Protein AF-A0A6M2E8N0-F1 (afdb_monomer_lite)

Radius of gyration: 17.47 Å; chains: 1; bounding box: 46×30×52 Å

Secondary structure (DSSP, 8-state):
---SB-SSB--SS--TT--EEEEETTTTEEEEEEEEEEEEETTEEEEEEE--GGGS--TTT-GGGGGG--S-SSPPPTTEEE-GGGTTT--EEEESGGGTTS-HHHHHHSTT----HHHH--EEEE-TTT-BEEEEE---EEEEE----TTSGGGTT--SEEEE-------

Sequence (171 aa):
MINGTDGGQFAPFLSKDSTLYVFSTDLCRSMYFRYEKETNVHGIRAWRFTIPATLFESADLREENRCFCLTSPVCPKSGITHVSACRKGAPIVLSSPHFYQGDEEFVRAVHGLRPNKEMHETFLDIHPLTGLVMRASKRLQINVDLKRNDRLTLLKNVQRYGVFQSSGLKK

InterPro domains:
  IPR002159 CD36 family [PF01130] (1-160)
  IPR002159 CD36 family [PR01609] (75-99)
  IPR002159 CD36 family [PR01609] (122-143)
  IPR002159 CD36 family [PTHR11923] (1-160)

pLDDT: mean 90.64, std 11.53, range [36.66, 98.56]

Organism: NCBI:txid48802

Foldseek 3Di:
DADADCQQFHAFQDDQQDWHWHQDPVQNGIFTWHWDAWDDDPNAIWTKTFGDQLRFAWCVVPVVCVVQQPPDPHTDHGFKGAPCVVVVNFQKIKGFALSASTDVCSNVLDPPRDHDCVQGTWMFTARRRGRGGRATFDGMWIKGQQDQDPVDPVRPPDDRIGTDGDPGDHD

Structure (mmCIF, N/CA/C/O backbone):
data_AF-A0A6M2E8N0-F1
#
_entry.id   AF-A0A6M2E8N0-F1
#
loop_
_atom_site.group_PDB
_atom_site.id
_atom_site.type_symbol
_atom_site.label_atom_id
_atom_site.label_alt_id
_atom_site.label_comp_id
_atom_site.label_asym_id
_atom_site.label_entity_id
_atom_site.label_seq_id
_atom_site.pdbx_PDB_ins_code
_atom_site.Cartn_x
_atom_site.Cartn_y
_atom_site.Cartn_z
_atom_site.occupancy
_atom_site.B_iso_or_equiv
_atom_site.auth_seq_id
_atom_site.auth_comp_id
_atom_site.auth_asym_id
_atom_site.auth_atom_id
_atom_site.pdbx_PDB_model_num
ATOM 1 N N . MET A 1 1 ? 12.991 -0.903 8.928 1.00 90.25 1 MET A N 1
ATOM 2 C CA . MET A 1 1 ? 12.458 -1.310 10.248 1.00 90.25 1 MET A CA 1
ATOM 3 C C . MET A 1 1 ? 11.304 -2.287 10.054 1.00 90.25 1 MET A C 1
ATOM 5 O O . MET A 1 1 ? 10.565 -2.145 9.078 1.00 90.25 1 MET A O 1
ATOM 9 N N . ILE A 1 2 ? 11.178 -3.271 10.946 1.00 96.31 2 ILE A N 1
ATOM 10 C CA . ILE A 1 2 ? 10.061 -4.226 10.995 1.00 96.31 2 ILE A CA 1
ATOM 11 C C . ILE A 1 2 ? 9.115 -3.739 12.095 1.00 96.31 2 ILE A C 1
ATOM 13 O O . ILE A 1 2 ? 9.484 -3.769 13.263 1.00 96.31 2 ILE A O 1
ATOM 17 N N . ASN A 1 3 ? 7.936 -3.251 11.712 1.00 97.38 3 ASN A N 1
ATOM 18 C CA . ASN A 1 3 ? 6.976 -2.625 12.615 1.00 97.38 3 ASN A CA 1
ATOM 19 C C . ASN A 1 3 ? 5.640 -3.369 12.556 1.00 97.38 3 ASN A C 1
ATOM 21 O O . ASN A 1 3 ? 5.178 -3.730 11.472 1.00 97.38 3 ASN A O 1
ATOM 25 N N . GLY A 1 4 ? 4.982 -3.483 13.710 1.00 96.94 4 GLY A N 1
ATOM 26 C CA . GLY A 1 4 ? 3.623 -4.008 13.811 1.00 96.94 4 GLY A CA 1
ATOM 27 C C . GLY A 1 4 ? 3.545 -5.530 13.865 1.00 96.94 4 GLY A C 1
ATOM 28 O O . GLY A 1 4 ? 4.430 -6.176 14.422 1.00 96.94 4 GLY A O 1
ATOM 29 N N . THR A 1 5 ? 2.457 -6.084 13.330 1.00 96.81 5 THR A N 1
ATOM 30 C CA . THR A 1 5 ? 2.145 -7.523 13.390 1.00 96.81 5 THR A CA 1
ATOM 31 C C . THR A 1 5 ? 2.252 -8.179 12.009 1.00 96.81 5 THR A C 1
ATOM 33 O O . THR A 1 5 ? 2.683 -7.558 11.034 1.00 96.81 5 THR A O 1
ATOM 36 N N . ASP A 1 6 ? 1.861 -9.446 11.905 1.00 95.50 6 ASP A N 1
ATOM 37 C CA . ASP A 1 6 ? 1.713 -10.165 10.635 1.00 95.50 6 ASP A CA 1
ATOM 38 C C . ASP A 1 6 ? 0.396 -9.838 9.898 1.00 95.50 6 ASP A C 1
ATOM 40 O O . ASP A 1 6 ? 0.174 -10.300 8.777 1.00 95.50 6 ASP A O 1
ATOM 44 N N . GLY A 1 7 ? -0.470 -9.017 10.507 1.00 94.94 7 GLY A N 1
ATOM 45 C CA . GLY A 1 7 ? -1.774 -8.634 9.976 1.00 94.94 7 GLY A CA 1
ATOM 46 C C . GLY A 1 7 ? -2.912 -9.612 10.281 1.00 94.94 7 GLY A C 1
ATOM 47 O O . GLY A 1 7 ? -4.013 -9.382 9.789 1.00 94.94 7 GLY A O 1
ATOM 48 N N . GLY A 1 8 ? -2.689 -10.671 11.070 1.00 94.31 8 GLY A N 1
ATOM 49 C CA . GLY A 1 8 ? -3.754 -11.575 11.530 1.00 94.31 8 GLY A CA 1
ATOM 50 C C . GLY A 1 8 ? -4.508 -11.054 12.759 1.00 94.31 8 GLY A C 1
ATOM 51 O O . GLY A 1 8 ? -5.711 -11.274 12.906 1.00 94.31 8 GLY A O 1
ATOM 52 N N . GLN A 1 9 ? -3.813 -10.317 13.625 1.00 96.12 9 GLN A N 1
ATOM 53 C CA . GLN A 1 9 ? -4.367 -9.693 14.825 1.00 96.12 9 GLN A CA 1
ATOM 54 C C . GLN A 1 9 ? -3.603 -8.405 15.159 1.00 96.12 9 GLN A C 1
ATOM 56 O O . GLN A 1 9 ? -2.433 -8.243 14.802 1.00 96.12 9 GLN A O 1
ATOM 61 N N . PHE A 1 10 ? -4.272 -7.490 15.859 1.00 98.00 10 PHE A N 1
ATOM 62 C CA . PHE A 1 10 ? -3.714 -6.253 16.401 1.00 98.00 10 PHE A CA 1
ATOM 63 C C . PHE A 1 10 ? -3.985 -6.148 17.904 1.00 98.00 10 PHE A C 1
ATOM 65 O O . PHE A 1 10 ? -4.726 -6.949 18.475 1.00 98.00 10 PHE A O 1
ATOM 72 N N . ALA A 1 11 ? -3.382 -5.149 18.551 1.00 97.12 11 ALA A N 1
ATOM 73 C CA . ALA A 1 11 ? -3.658 -4.858 19.952 1.00 97.12 11 ALA A CA 1
ATOM 74 C C . ALA A 1 11 ? -5.163 -4.574 20.176 1.00 97.12 11 ALA A C 1
ATOM 76 O O . ALA A 1 11 ? -5.813 -3.998 19.296 1.00 97.12 11 ALA A O 1
ATOM 77 N N . PRO A 1 12 ? -5.724 -4.972 21.331 1.00 97.06 12 PRO A N 1
ATOM 78 C CA . PRO A 1 12 ? -7.109 -4.673 21.681 1.00 97.06 12 PRO A CA 1
ATOM 79 C C . PRO A 1 12 ? -7.320 -3.169 21.917 1.00 97.06 12 PRO A C 1
ATOM 81 O O . PRO A 1 12 ? -6.363 -2.404 22.034 1.00 97.06 12 PRO A O 1
ATOM 84 N N . PHE A 1 13 ? -8.586 -2.761 22.037 1.00 97.06 13 PHE A N 1
ATOM 85 C CA . PHE A 1 13 ? -8.999 -1.377 22.321 1.00 97.06 13 PHE A CA 1
ATOM 86 C C . PHE A 1 13 ? -8.505 -0.354 21.282 1.00 97.06 13 PHE A C 1
ATOM 88 O O . PHE A 1 13 ? -7.935 0.685 21.617 1.00 97.06 13 PHE A O 1
ATOM 95 N N . LEU A 1 14 ? -8.733 -0.646 20.001 1.00 96.88 14 LEU A N 1
ATOM 96 C CA . LEU A 1 14 ? -8.350 0.238 18.902 1.00 96.88 14 LEU A CA 1
ATOM 97 C C . LEU A 1 14 ? -9.091 1.582 18.953 1.00 96.88 14 LEU A C 1
ATOM 99 O O . LEU A 1 14 ? -10.267 1.655 19.312 1.00 96.88 14 LEU A O 1
ATOM 103 N N . SER A 1 15 ? -8.410 2.633 18.490 1.00 97.12 15 SER A N 1
ATOM 104 C CA . SER A 1 15 ? -8.990 3.948 18.200 1.00 97.12 15 SER A CA 1
ATOM 105 C C . SER A 1 15 ? -9.090 4.168 16.686 1.00 97.12 15 SER A C 1
ATOM 107 O O . SER A 1 15 ? -8.364 3.553 15.903 1.00 97.12 15 SER A O 1
ATOM 109 N N . LYS A 1 16 ? -9.977 5.069 16.250 1.00 97.12 16 LYS A N 1
ATOM 110 C CA . LYS A 1 16 ? -10.068 5.478 14.837 1.00 97.12 16 LYS A CA 1
ATOM 111 C C . LYS A 1 16 ? -8.810 6.223 14.369 1.00 97.12 16 LYS A C 1
ATOM 113 O O . LYS A 1 16 ? -8.480 6.163 13.191 1.00 97.12 16 LYS A O 1
ATOM 118 N N . ASP A 1 17 ? -8.063 6.831 15.288 1.00 97.19 17 ASP A N 1
ATOM 119 C CA . ASP A 1 17 ? -6.791 7.504 14.986 1.00 97.19 17 ASP A CA 1
ATOM 120 C C . ASP A 1 17 ? -5.594 6.537 14.934 1.00 97.19 17 ASP A C 1
ATOM 122 O O . ASP A 1 17 ? -4.478 6.920 14.562 1.00 97.19 17 ASP A O 1
ATOM 126 N N . SER A 1 18 ? -5.802 5.265 15.297 1.00 94.44 18 SER A N 1
ATOM 127 C CA . SER A 1 18 ? -4.743 4.259 15.325 1.00 94.44 18 SER A CA 1
ATOM 128 C C . SER A 1 18 ? -4.142 4.037 13.934 1.00 94.44 18 SER A C 1
ATOM 130 O O . SER A 1 18 ? -4.839 3.836 12.939 1.00 94.44 18 SER A O 1
ATOM 132 N N . THR A 1 19 ? -2.809 4.020 13.877 1.00 97.50 19 THR A N 1
ATOM 133 C CA . THR A 1 19 ? -2.055 3.560 12.704 1.00 97.50 19 THR A CA 1
ATOM 134 C C . THR A 1 19 ? -1.685 2.107 12.914 1.00 97.50 19 THR A C 1
ATOM 136 O O . THR A 1 19 ? -0.942 1.792 13.843 1.00 97.50 19 THR A O 1
ATOM 139 N N . LEU A 1 20 ? -2.191 1.221 12.063 1.00 98.12 20 LEU A N 1
ATOM 140 C CA . LEU A 1 20 ? -1.951 -0.210 12.208 1.00 98.12 20 LEU A CA 1
ATOM 141 C C . LEU A 1 20 ? -0.813 -0.632 11.293 1.00 98.12 20 LEU A C 1
ATOM 143 O O . LEU A 1 20 ? -0.953 -0.584 10.074 1.00 98.12 20 LEU A O 1
ATOM 147 N N . TYR A 1 21 ? 0.311 -1.032 11.877 1.00 98.31 21 TYR A N 1
ATOM 148 C CA . TYR A 1 21 ? 1.463 -1.507 11.121 1.00 98.31 21 TYR A CA 1
ATOM 149 C C . TYR 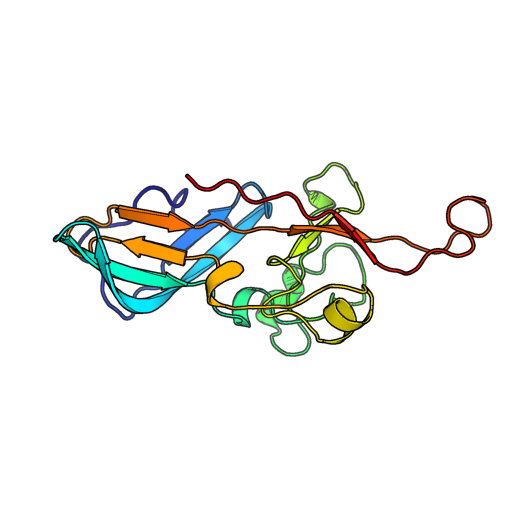A 1 21 ? 1.378 -3.015 10.879 1.00 98.31 21 TYR A C 1
ATOM 151 O O . TYR A 1 21 ? 1.030 -3.777 11.781 1.00 98.31 21 TYR A O 1
ATOM 159 N N . VAL A 1 22 ? 1.731 -3.432 9.667 1.00 97.94 22 VAL A N 1
ATOM 160 C CA . VAL A 1 22 ? 1.874 -4.837 9.275 1.00 97.94 22 VAL A CA 1
ATOM 161 C C . VAL A 1 22 ? 3.205 -5.003 8.563 1.00 97.94 22 VAL A C 1
ATOM 163 O O . VAL A 1 22 ? 3.523 -4.231 7.657 1.00 97.94 22 VAL A O 1
ATOM 166 N N . PHE A 1 23 ? 3.977 -6.024 8.915 1.00 97.62 23 PHE A N 1
ATOM 167 C CA . PHE A 1 23 ? 5.134 -6.406 8.119 1.00 97.62 23 PHE A CA 1
ATOM 168 C C . PHE A 1 23 ? 4.709 -7.358 6.999 1.00 97.62 23 PHE A C 1
ATOM 170 O O . PHE A 1 23 ? 4.331 -8.502 7.240 1.00 97.62 23 PHE A O 1
ATOM 177 N N . SER A 1 24 ? 4.778 -6.892 5.750 1.00 95.50 24 SER A N 1
ATOM 178 C CA . SER A 1 24 ? 4.473 -7.730 4.592 1.00 95.50 24 SER A CA 1
ATOM 179 C C . SER A 1 24 ? 5.743 -8.408 4.098 1.00 95.50 24 SER A C 1
ATOM 181 O O . SER A 1 24 ? 6.615 -7.763 3.513 1.00 95.50 24 SER A O 1
ATOM 183 N N . THR A 1 25 ? 5.822 -9.725 4.273 1.00 93.81 25 THR A N 1
ATOM 184 C CA . THR A 1 25 ? 6.901 -10.556 3.716 1.00 93.81 25 THR A CA 1
ATOM 185 C C . THR A 1 25 ? 6.923 -10.533 2.188 1.00 93.81 25 THR A C 1
ATOM 187 O O . THR A 1 25 ? 7.981 -10.705 1.591 1.00 93.81 25 THR A O 1
ATOM 190 N N . ASP A 1 26 ? 5.785 -10.258 1.540 1.00 92.12 26 ASP A N 1
ATOM 191 C CA . ASP A 1 26 ? 5.717 -10.158 0.081 1.00 92.12 26 ASP A CA 1
ATOM 192 C C . ASP A 1 26 ? 6.386 -8.893 -0.452 1.00 92.12 26 ASP A C 1
ATOM 194 O O . ASP A 1 26 ? 7.100 -8.963 -1.455 1.00 92.12 26 ASP A O 1
ATOM 198 N N . LEU A 1 27 ? 6.158 -7.765 0.236 1.00 92.75 27 LEU A N 1
ATOM 199 C CA . LEU A 1 27 ? 6.716 -6.445 -0.083 1.00 92.75 27 LEU A CA 1
ATOM 200 C C . LEU A 1 27 ? 8.083 -6.210 0.575 1.00 92.75 27 LEU A C 1
ATOM 202 O O . LEU A 1 27 ? 8.746 -5.224 0.267 1.00 92.75 27 LEU A O 1
ATOM 206 N N . CYS A 1 28 ? 8.487 -7.084 1.501 1.00 93.25 28 CYS A N 1
ATOM 207 C CA . CYS A 1 28 ? 9.734 -6.999 2.260 1.00 93.25 28 CYS A CA 1
ATOM 208 C C . CYS A 1 28 ? 9.890 -5.681 3.033 1.00 93.25 28 CYS A C 1
ATOM 210 O O . CYS A 1 28 ? 11.000 -5.199 3.259 1.00 93.25 28 CYS A O 1
ATOM 212 N N . ARG A 1 29 ? 8.762 -5.089 3.440 1.00 94.56 29 ARG A N 1
ATOM 213 C CA . ARG A 1 29 ? 8.711 -3.850 4.216 1.00 94.56 29 ARG A CA 1
ATOM 214 C C . ARG A 1 29 ? 7.485 -3.807 5.111 1.00 94.56 29 ARG A C 1
ATOM 216 O O . ARG A 1 29 ? 6.465 -4.448 4.851 1.00 94.56 29 ARG A O 1
ATOM 223 N N . SER A 1 30 ? 7.591 -2.975 6.136 1.00 96.38 30 SER A N 1
ATOM 224 C CA . SER A 1 30 ? 6.448 -2.580 6.946 1.00 96.38 30 SER A CA 1
ATOM 225 C C . SER A 1 30 ? 5.539 -1.654 6.140 1.00 96.38 30 SER A C 1
ATOM 227 O O . SER A 1 30 ? 6.000 -0.714 5.483 1.00 96.38 30 SER A O 1
ATOM 229 N N . MET A 1 31 ? 4.248 -1.942 6.193 1.00 96.06 31 MET A N 1
ATOM 230 C CA . MET A 1 31 ? 3.154 -1.141 5.662 1.00 96.06 31 MET A CA 1
ATOM 231 C C . MET A 1 31 ? 2.282 -0.658 6.817 1.00 96.06 31 MET A C 1
ATOM 233 O O . MET A 1 31 ? 2.345 -1.212 7.915 1.00 96.06 31 MET A O 1
ATOM 237 N N . TYR A 1 32 ? 1.472 0.367 6.576 1.00 97.38 32 TYR A N 1
ATOM 238 C CA . TYR A 1 32 ? 0.512 0.841 7.561 1.00 97.38 32 TYR A CA 1
ATOM 239 C C . TYR A 1 32 ? -0.875 0.996 6.956 1.00 97.38 32 TYR A C 1
ATOM 241 O O . TYR A 1 32 ? -1.024 1.316 5.777 1.00 97.38 32 TYR A O 1
ATOM 249 N N . PHE A 1 33 ? -1.879 0.781 7.796 1.00 98.12 33 PHE A N 1
ATOM 250 C CA . PHE A 1 33 ? -3.277 0.990 7.478 1.00 98.12 33 PHE A CA 1
ATOM 251 C C . PHE A 1 33 ? -3.862 2.113 8.332 1.00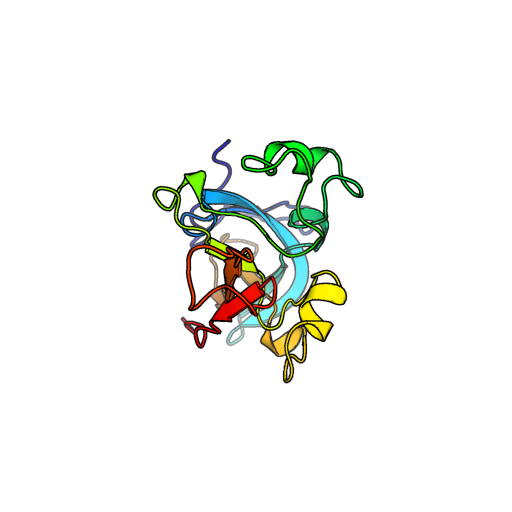 98.12 33 PHE A C 1
ATOM 253 O O . PHE A 1 33 ? -3.445 2.335 9.475 1.00 98.12 33 PHE A O 1
ATOM 260 N N . ARG A 1 34 ? -4.848 2.809 7.768 1.00 98.31 34 ARG A N 1
ATOM 261 C CA . ARG A 1 34 ? -5.600 3.888 8.415 1.00 98.31 34 ARG A CA 1
ATOM 262 C C . ARG A 1 34 ? -7.085 3.573 8.396 1.00 98.31 34 ARG A C 1
ATOM 264 O O . ARG A 1 34 ? -7.562 2.930 7.463 1.00 98.31 34 ARG A O 1
ATOM 271 N N . TYR A 1 35 ? -7.787 4.011 9.436 1.00 98.44 35 TYR A N 1
ATOM 272 C CA . TYR A 1 35 ? -9.234 3.880 9.516 1.00 98.44 35 TYR A CA 1
ATOM 273 C C . TYR A 1 35 ? -9.895 4.578 8.322 1.00 98.44 35 TYR A C 1
ATOM 275 O O . TYR A 1 35 ? -9.538 5.700 7.970 1.00 98.44 35 TYR A O 1
ATOM 283 N N . GLU A 1 36 ? -10.874 3.912 7.723 1.00 98.06 36 GLU A N 1
ATOM 284 C CA . GLU A 1 36 ? -11.707 4.463 6.659 1.00 98.06 36 GLU A CA 1
ATOM 285 C C . GLU A 1 36 ? -13.148 4.644 7.138 1.00 98.06 36 GLU A C 1
ATOM 287 O O . GLU A 1 36 ? -13.709 5.735 7.044 1.00 98.06 36 GLU A O 1
ATOM 292 N N . LYS A 1 37 ? -13.774 3.569 7.628 1.00 98.12 37 LYS A N 1
ATOM 293 C CA . LYS A 1 37 ? -15.202 3.563 7.965 1.00 98.12 37 LYS A CA 1
ATOM 294 C C . LYS A 1 37 ? -15.579 2.437 8.915 1.00 98.12 37 LYS A C 1
ATOM 296 O O . LYS A 1 37 ? -14.844 1.469 9.087 1.00 98.12 37 LYS A O 1
ATOM 301 N N . GLU A 1 38 ? -16.774 2.530 9.482 1.00 98.25 38 GLU A N 1
ATOM 302 C CA . GLU A 1 38 ? -17.396 1.407 10.178 1.00 98.25 38 GLU A CA 1
ATOM 303 C C . GLU A 1 38 ? -18.032 0.438 9.177 1.00 98.25 38 GLU A C 1
ATOM 305 O O . GLU A 1 38 ? -18.496 0.828 8.105 1.00 98.25 38 GLU A O 1
ATOM 310 N N . THR A 1 39 ? -18.048 -0.842 9.528 1.00 97.75 39 THR A N 1
ATOM 311 C CA . THR A 1 39 ? -18.658 -1.912 8.742 1.00 97.75 39 THR A CA 1
ATOM 312 C C . THR A 1 39 ? -19.293 -2.945 9.670 1.00 97.75 39 THR A C 1
ATOM 314 O O . THR A 1 39 ? -19.078 -2.959 10.883 1.00 97.75 39 THR A O 1
ATOM 317 N N . ASN A 1 40 ? -20.079 -3.839 9.085 1.00 97.81 40 ASN A N 1
ATOM 318 C CA . ASN A 1 40 ? -20.621 -5.006 9.756 1.00 97.81 40 ASN A CA 1
ATOM 319 C C . ASN A 1 40 ? -20.115 -6.275 9.051 1.00 97.81 40 ASN A C 1
ATOM 321 O O . ASN A 1 40 ? -20.101 -6.341 7.819 1.00 97.81 40 ASN A O 1
ATOM 325 N N . VAL A 1 41 ? -19.657 -7.254 9.829 1.00 97.38 41 VAL A N 1
ATOM 326 C CA . VAL A 1 41 ? -19.229 -8.573 9.354 1.00 97.38 41 VAL A CA 1
ATOM 327 C C . VAL A 1 41 ? -20.056 -9.612 10.105 1.00 97.38 41 VAL A C 1
ATOM 329 O O . VAL A 1 41 ? -19.833 -9.839 11.288 1.00 97.38 41 VAL A O 1
ATOM 332 N N . HIS A 1 42 ? -21.042 -10.212 9.433 1.00 95.69 42 HIS A N 1
ATOM 333 C CA . HIS A 1 42 ? -21.924 -11.242 10.008 1.00 95.69 42 HIS A CA 1
ATOM 334 C C . HIS A 1 42 ? -22.603 -10.837 11.333 1.00 95.69 42 HIS A C 1
ATOM 336 O O . HIS A 1 42 ? -22.648 -11.609 12.284 1.00 95.69 42 HIS A O 1
ATOM 342 N N . GLY A 1 43 ? -23.117 -9.609 11.416 1.00 96.88 43 GLY A N 1
ATOM 343 C CA . GLY A 1 43 ? -23.757 -9.066 12.619 1.00 96.88 43 GLY A CA 1
ATOM 344 C C . GLY A 1 43 ? -22.784 -8.397 13.593 1.00 96.88 43 GLY A C 1
ATOM 345 O O . GLY A 1 43 ? -23.222 -7.643 14.458 1.00 96.88 43 GLY A O 1
ATOM 346 N N . ILE A 1 44 ? -21.473 -8.580 13.421 1.00 97.50 44 ILE A N 1
ATOM 347 C CA . ILE A 1 44 ? -20.442 -8.048 14.315 1.00 97.50 44 ILE A CA 1
ATOM 348 C C . ILE A 1 44 ? -19.946 -6.695 13.792 1.00 97.50 44 ILE A C 1
ATOM 350 O O . ILE A 1 44 ? -19.570 -6.560 12.623 1.00 97.50 44 ILE A O 1
ATOM 354 N N . ARG A 1 45 ? -19.921 -5.677 14.662 1.00 97.56 45 ARG A N 1
ATOM 355 C CA . ARG A 1 45 ? -19.357 -4.358 14.338 1.00 97.56 45 ARG A CA 1
ATOM 356 C C . ARG A 1 45 ? -17.850 -4.479 14.129 1.00 97.56 45 ARG A C 1
ATOM 358 O O . ARG A 1 45 ? -17.133 -4.951 15.005 1.00 97.56 45 ARG A O 1
ATOM 365 N N . ALA A 1 46 ? -17.366 -3.991 12.998 1.00 98.19 46 ALA A N 1
ATOM 366 C CA . ALA A 1 46 ? -15.947 -3.924 12.689 1.00 98.19 46 ALA A CA 1
ATOM 367 C C . ALA A 1 46 ? -15.602 -2.556 12.094 1.00 98.19 46 ALA A C 1
ATOM 369 O O . ALA A 1 46 ? -16.471 -1.810 11.642 1.00 98.19 46 ALA A O 1
ATOM 370 N N . TRP A 1 47 ? -14.323 -2.213 12.095 1.00 98.50 47 TRP A N 1
ATOM 371 C CA . TRP A 1 47 ? -13.803 -1.011 11.458 1.00 98.50 47 TRP A CA 1
ATOM 372 C C . TRP A 1 47 ? -12.934 -1.398 10.275 1.00 98.50 47 TRP A C 1
ATOM 374 O O . TRP A 1 47 ? -12.067 -2.261 10.401 1.00 98.50 47 TRP A O 1
ATOM 384 N N . ARG A 1 48 ? -13.171 -0.753 9.135 1.00 98.50 48 ARG A N 1
ATOM 385 C CA . ARG A 1 48 ? -12.367 -0.915 7.933 1.00 98.50 48 ARG A CA 1
ATOM 386 C C . ARG A 1 48 ? -11.126 -0.048 8.025 1.00 98.50 48 ARG A C 1
ATOM 388 O O . ARG A 1 48 ? -11.226 1.169 8.169 1.00 98.50 48 ARG A O 1
ATOM 395 N N . PHE A 1 49 ? -9.981 -0.685 7.858 1.00 98.56 49 PHE A N 1
ATOM 396 C CA . PHE A 1 49 ? -8.679 -0.071 7.708 1.00 98.56 49 PHE A CA 1
ATOM 397 C C . PHE A 1 49 ? -8.149 -0.353 6.299 1.00 98.56 49 PHE A C 1
ATOM 399 O O . PHE A 1 49 ? -8.174 -1.496 5.839 1.00 98.56 49 PHE A O 1
ATOM 406 N N . THR A 1 50 ? -7.669 0.675 5.603 1.00 97.94 50 THR A N 1
ATOM 407 C CA . THR A 1 50 ? -7.140 0.573 4.232 1.00 97.94 50 THR A CA 1
ATOM 408 C C . THR A 1 50 ? -5.722 1.118 4.149 1.00 97.94 50 THR A C 1
ATOM 410 O O . THR A 1 50 ? -5.244 1.813 5.050 1.00 97.94 50 THR A O 1
ATOM 413 N N . ILE A 1 51 ? -5.023 0.764 3.072 1.00 96.75 51 ILE A N 1
ATOM 414 C CA . ILE A 1 51 ? -3.709 1.327 2.773 1.00 96.75 51 ILE A CA 1
ATOM 415 C C . ILE A 1 51 ? -3.907 2.732 2.182 1.00 96.75 51 ILE A C 1
ATOM 417 O O . ILE A 1 51 ? -4.550 2.863 1.133 1.00 96.75 51 ILE A O 1
ATOM 421 N N . PRO A 1 52 ? -3.354 3.786 2.799 1.00 95.88 52 PRO A N 1
ATOM 422 C CA . PRO A 1 52 ? -3.389 5.111 2.201 1.00 95.88 52 PRO A CA 1
ATOM 423 C C . PRO A 1 52 ? -2.415 5.189 1.019 1.00 95.88 52 PRO A C 1
ATOM 425 O O . PRO A 1 52 ? -1.332 4.600 1.055 1.00 95.88 52 PRO A O 1
ATOM 428 N N . ALA A 1 53 ? -2.774 5.964 -0.009 1.00 94.12 53 ALA A N 1
ATOM 429 C CA . ALA A 1 53 ? -1.943 6.148 -1.205 1.00 94.12 53 ALA A CA 1
ATOM 430 C C . ALA A 1 53 ? -0.524 6.645 -0.863 1.00 94.12 53 ALA A C 1
ATOM 432 O O . ALA A 1 53 ? 0.449 6.231 -1.491 1.00 94.12 53 ALA A O 1
ATOM 433 N N . THR A 1 54 ? -0.402 7.424 0.217 1.00 95.12 54 THR A N 1
ATOM 434 C CA . THR A 1 54 ? 0.855 7.945 0.769 1.00 95.12 54 THR A CA 1
ATOM 435 C C . THR A 1 54 ? 1.917 6.879 1.035 1.00 95.12 54 THR A C 1
ATOM 437 O O . THR A 1 54 ? 3.109 7.170 0.965 1.00 95.12 54 THR A O 1
ATOM 440 N N . LEU A 1 55 ? 1.530 5.626 1.304 1.00 94.69 55 LEU A N 1
ATOM 441 C CA . LEU A 1 55 ? 2.484 4.534 1.518 1.00 94.69 55 LEU A CA 1
ATOM 442 C C . LEU A 1 55 ? 3.324 4.224 0.263 1.00 94.69 55 LEU A C 1
ATOM 444 O O . LEU A 1 55 ? 4.487 3.830 0.388 1.00 94.69 55 LEU A O 1
ATOM 448 N N . PHE A 1 56 ? 2.730 4.380 -0.923 1.00 94.00 56 PHE A N 1
ATOM 449 C CA . PHE A 1 56 ? 3.339 4.058 -2.216 1.00 94.00 56 PHE A CA 1
ATOM 450 C C . PHE A 1 56 ? 3.523 5.289 -3.112 1.00 94.00 56 PHE A C 1
ATOM 452 O O . PHE A 1 56 ? 3.821 5.134 -4.293 1.00 94.00 56 PHE A O 1
ATOM 459 N N . GLU A 1 57 ? 3.348 6.502 -2.584 1.00 94.88 57 GLU A N 1
ATOM 460 C CA . GLU A 1 57 ? 3.678 7.741 -3.296 1.00 94.88 57 GLU A CA 1
ATOM 461 C C . GLU A 1 57 ? 5.156 7.770 -3.692 1.00 94.88 57 GLU A C 1
ATOM 463 O O . GLU A 1 57 ? 6.019 7.293 -2.944 1.00 94.88 57 GLU A O 1
ATOM 468 N N . SER A 1 58 ? 5.447 8.357 -4.857 1.00 93.75 58 SER A N 1
ATOM 469 C CA . SER A 1 58 ? 6.824 8.601 -5.269 1.00 93.75 58 SER A CA 1
ATOM 470 C C . SER A 1 58 ? 7.537 9.441 -4.217 1.00 93.75 58 SER A C 1
ATOM 472 O O . SER A 1 58 ? 6.939 10.267 -3.520 1.00 93.75 58 SER A O 1
ATOM 474 N N . ALA A 1 59 ? 8.846 9.252 -4.122 1.00 93.31 59 ALA A N 1
ATOM 475 C CA . ALA A 1 59 ? 9.618 9.998 -3.151 1.00 93.31 59 ALA A CA 1
ATOM 476 C C . ALA A 1 59 ? 9.638 11.510 -3.457 1.00 93.31 59 ALA A C 1
ATOM 478 O O . ALA A 1 59 ? 9.800 12.312 -2.545 1.00 93.31 59 ALA A O 1
ATOM 479 N N . ASP A 1 60 ? 9.397 11.910 -4.711 1.00 91.50 60 ASP A N 1
ATOM 480 C CA . ASP A 1 60 ? 9.316 13.321 -5.119 1.00 91.50 60 ASP A CA 1
ATOM 481 C C . ASP A 1 60 ? 8.082 14.025 -4.537 1.00 91.50 60 ASP A C 1
ATOM 483 O O . ASP A 1 60 ? 8.108 15.232 -4.318 1.00 91.50 60 ASP A O 1
ATOM 487 N N . LEU A 1 61 ? 7.018 13.268 -4.249 1.00 93.88 61 LEU A N 1
ATOM 488 C CA . LEU A 1 61 ? 5.844 13.756 -3.521 1.00 93.88 61 LEU A CA 1
ATOM 489 C C . LEU A 1 61 ? 5.982 13.551 -2.007 1.00 93.88 61 LEU A C 1
ATOM 491 O O . LEU A 1 61 ? 5.396 14.299 -1.224 1.00 93.88 61 LEU A O 1
ATOM 495 N N . ARG A 1 62 ? 6.743 12.533 -1.584 1.00 94.31 62 ARG A N 1
ATOM 496 C CA . ARG A 1 62 ? 6.912 12.157 -0.179 1.00 94.31 62 ARG A CA 1
ATOM 497 C C . ARG A 1 62 ? 8.323 11.673 0.124 1.00 94.31 62 ARG A C 1
ATOM 499 O O . ARG A 1 62 ? 8.631 10.491 -0.017 1.00 94.31 62 ARG A O 1
ATOM 506 N N . GLU A 1 63 ? 9.147 12.567 0.657 1.00 94.38 63 GLU A N 1
ATOM 507 C CA . GLU A 1 63 ? 10.568 12.293 0.901 1.00 94.38 63 GLU A CA 1
ATOM 508 C C . GLU A 1 63 ? 10.818 11.108 1.852 1.00 94.38 63 GLU A C 1
ATOM 510 O O . GLU A 1 63 ? 11.788 10.372 1.694 1.00 94.38 63 GLU A O 1
ATOM 515 N N . GLU A 1 64 ? 9.896 10.819 2.776 1.00 93.19 64 GLU A N 1
ATOM 516 C CA . GLU A 1 64 ? 9.958 9.635 3.651 1.00 93.19 64 GLU A CA 1
ATOM 517 C C . GLU A 1 64 ? 10.072 8.311 2.865 1.00 93.19 64 GLU A C 1
ATOM 519 O O . GLU A 1 64 ? 10.671 7.343 3.344 1.00 93.19 64 GLU A O 1
ATOM 524 N N . ASN A 1 65 ? 9.541 8.262 1.636 1.00 93.94 65 ASN A N 1
ATOM 525 C CA . ASN A 1 65 ? 9.593 7.078 0.781 1.00 93.94 65 ASN A CA 1
ATOM 526 C C . ASN A 1 65 ? 10.919 6.930 0.011 1.00 93.94 65 ASN A C 1
ATOM 528 O O . ASN A 1 65 ? 11.142 5.878 -0.594 1.00 93.94 65 ASN A O 1
ATOM 532 N N . ARG A 1 66 ? 11.829 7.916 0.060 1.00 91.94 66 ARG A N 1
ATOM 533 C CA . ARG A 1 66 ? 13.129 7.896 -0.643 1.00 91.94 66 ARG A CA 1
ATOM 534 C C . ARG A 1 66 ? 13.960 6.662 -0.304 1.00 91.94 66 ARG A C 1
ATOM 536 O O . ARG A 1 66 ? 14.600 6.080 -1.177 1.00 91.94 66 ARG A O 1
ATOM 543 N N . CYS A 1 67 ? 13.886 6.202 0.944 1.00 90.38 67 CYS A N 1
ATOM 544 C CA . CYS A 1 67 ? 14.615 5.026 1.416 1.00 90.38 67 CYS A CA 1
ATOM 545 C C . CYS A 1 67 ? 14.197 3.703 0.740 1.00 90.38 67 CYS A C 1
ATOM 547 O O . CYS A 1 67 ? 14.924 2.717 0.838 1.00 90.38 67 CYS A O 1
ATOM 549 N N . PHE A 1 68 ? 13.068 3.665 0.022 1.00 90.31 68 PHE A N 1
ATOM 550 C CA . PHE A 1 68 ? 12.626 2.490 -0.738 1.00 90.31 68 PHE A CA 1
ATOM 551 C C . PHE A 1 68 ? 13.110 2.485 -2.198 1.00 90.31 68 PHE A C 1
ATOM 553 O O . PHE A 1 68 ? 12.882 1.512 -2.920 1.00 90.31 68 PHE A O 1
ATOM 560 N N . CYS A 1 69 ? 13.824 3.522 -2.637 1.00 88.06 69 CYS A N 1
ATOM 561 C CA . CYS A 1 69 ? 14.425 3.607 -3.966 1.00 88.06 69 CYS A CA 1
ATOM 562 C C . CYS A 1 69 ? 15.813 2.949 -3.992 1.00 88.06 69 CYS A C 1
ATOM 564 O O . CYS A 1 69 ? 16.833 3.608 -4.153 1.00 88.06 69 CYS A O 1
ATOM 566 N N . LEU A 1 70 ? 15.862 1.630 -3.795 1.00 79.81 70 LEU A N 1
ATOM 567 C CA . LEU A 1 70 ? 17.124 0.908 -3.569 1.00 79.81 70 LEU A CA 1
ATOM 568 C C . LEU A 1 70 ? 17.939 0.640 -4.844 1.00 79.81 70 LEU A C 1
ATOM 570 O O . LEU A 1 70 ? 19.144 0.421 -4.778 1.00 79.81 70 LEU A O 1
ATOM 574 N N . THR A 1 71 ? 17.282 0.576 -6.002 1.00 71.12 71 THR A N 1
ATOM 575 C CA . THR A 1 71 ? 17.849 -0.047 -7.213 1.00 71.12 71 THR A CA 1
ATOM 576 C C . THR A 1 71 ? 18.170 0.933 -8.331 1.00 71.12 71 THR A C 1
ATOM 578 O O . THR A 1 71 ? 18.695 0.531 -9.368 1.00 71.12 71 THR A O 1
ATOM 581 N N . SER A 1 72 ? 17.795 2.200 -8.181 1.00 70.94 72 SER A N 1
ATOM 582 C CA . SER A 1 72 ? 17.989 3.220 -9.204 1.00 70.94 72 SER A CA 1
ATOM 583 C C . SER A 1 72 ? 18.150 4.589 -8.551 1.00 70.94 72 SER A C 1
ATOM 585 O O . SER A 1 72 ? 17.458 4.858 -7.570 1.00 70.94 72 SER A O 1
ATOM 587 N N . PRO A 1 73 ? 19.003 5.471 -9.108 1.00 71.94 73 PRO A N 1
ATOM 588 C CA . PRO A 1 73 ? 19.048 6.873 -8.697 1.00 71.94 73 PRO A CA 1
ATOM 589 C C . PRO A 1 73 ? 17.718 7.597 -8.952 1.00 71.94 73 PRO A C 1
ATOM 591 O O . PRO A 1 73 ? 17.439 8.606 -8.315 1.00 71.94 73 PRO A O 1
ATOM 594 N N . VAL A 1 74 ? 16.888 7.078 -9.865 1.00 80.81 74 VAL A N 1
ATOM 595 C CA . VAL A 1 74 ? 15.545 7.595 -10.130 1.00 80.81 74 VAL A CA 1
ATOM 596 C C . VAL A 1 74 ? 14.535 6.739 -9.378 1.00 80.81 74 VAL A C 1
ATOM 598 O O . VAL A 1 74 ? 14.391 5.543 -9.646 1.00 80.81 74 VAL A O 1
ATOM 601 N N . CYS A 1 75 ? 13.828 7.357 -8.438 1.00 86.69 75 CYS A N 1
ATOM 602 C CA . CYS A 1 75 ? 12.749 6.703 -7.714 1.00 86.69 75 CYS A CA 1
ATOM 603 C C . CYS A 1 75 ? 11.594 6.317 -8.648 1.00 86.69 75 CYS A C 1
ATOM 605 O O . CYS A 1 75 ? 11.307 7.034 -9.609 1.00 86.69 75 CYS A O 1
ATOM 607 N N . PRO A 1 76 ? 10.899 5.204 -8.369 1.00 87.25 76 PRO A N 1
ATOM 608 C CA . PRO A 1 76 ? 9.692 4.869 -9.102 1.00 87.25 76 PRO A CA 1
ATOM 609 C C . PRO A 1 76 ? 8.599 5.923 -8.883 1.00 87.25 76 PRO A C 1
ATOM 611 O O . PRO A 1 76 ? 8.515 6.554 -7.825 1.00 87.25 76 PRO A O 1
ATOM 614 N N . LYS A 1 77 ? 7.726 6.065 -9.885 1.00 92.31 77 LYS A N 1
ATOM 615 C CA . LYS A 1 77 ? 6.477 6.823 -9.757 1.00 92.31 77 LYS A CA 1
ATOM 616 C C . LYS A 1 77 ? 5.525 6.157 -8.755 1.00 92.31 77 LYS A C 1
ATOM 618 O O . LYS A 1 77 ? 5.707 4.999 -8.381 1.00 92.31 77 LYS A O 1
ATOM 623 N N . SER A 1 78 ? 4.498 6.894 -8.341 1.00 95.50 78 SER A N 1
ATOM 624 C CA . SER A 1 78 ? 3.541 6.459 -7.320 1.00 95.50 78 SER A CA 1
ATOM 625 C C . SER A 1 78 ? 2.816 5.152 -7.672 1.00 95.50 78 SER A C 1
ATOM 627 O O . SER A 1 78 ? 2.464 4.906 -8.824 1.00 95.50 78 SER A O 1
ATOM 629 N N . GLY A 1 79 ? 2.544 4.337 -6.651 1.00 93.88 79 GLY A N 1
ATOM 630 C CA . GLY A 1 79 ? 1.723 3.120 -6.698 1.00 93.88 79 GLY A CA 1
ATOM 631 C C . GLY A 1 79 ? 2.444 1.831 -7.082 1.00 93.88 79 GLY A C 1
ATOM 632 O O . GLY A 1 79 ? 1.790 0.794 -7.222 1.00 93.88 79 GLY A O 1
ATOM 633 N N . ILE A 1 80 ? 3.770 1.866 -7.219 1.00 92.44 80 ILE A N 1
ATOM 634 C CA . ILE A 1 80 ? 4.588 0.668 -7.420 1.00 92.44 80 ILE A CA 1
ATOM 635 C C . ILE A 1 80 ? 5.720 0.584 -6.393 1.00 92.44 80 ILE A C 1
ATOM 637 O O . ILE A 1 80 ? 6.175 1.588 -5.847 1.00 92.44 80 ILE A O 1
ATOM 641 N N . THR A 1 81 ? 6.220 -0.623 -6.145 1.00 91.69 81 THR A N 1
ATOM 642 C CA . THR A 1 81 ? 7.415 -0.831 -5.326 1.00 91.69 81 THR A CA 1
ATOM 643 C C . THR A 1 81 ? 8.288 -1.945 -5.895 1.00 91.69 81 THR A C 1
ATOM 645 O O . THR A 1 81 ? 7.800 -3.013 -6.268 1.00 91.69 81 THR A O 1
ATOM 648 N N . HIS A 1 82 ? 9.593 -1.693 -5.989 1.00 91.06 82 HIS A N 1
ATOM 649 C CA . HIS A 1 82 ? 10.560 -2.699 -6.419 1.00 91.06 82 HIS A CA 1
ATOM 650 C C . HIS A 1 82 ? 10.884 -3.636 -5.256 1.00 91.06 82 HIS A C 1
ATOM 652 O O . HIS A 1 82 ? 11.235 -3.185 -4.169 1.00 91.06 82 HIS A O 1
ATOM 658 N N . VAL A 1 83 ? 10.831 -4.944 -5.504 1.00 92.50 83 VAL A N 1
ATOM 659 C CA . VAL A 1 83 ? 11.151 -5.975 -4.498 1.00 92.50 83 VAL A CA 1
ATOM 660 C C . VAL A 1 83 ? 12.356 -6.827 -4.895 1.00 92.50 83 VAL A C 1
ATOM 662 O O . VAL A 1 83 ? 12.606 -7.879 -4.312 1.00 92.50 83 VAL A O 1
ATOM 665 N N . SER A 1 84 ? 13.146 -6.380 -5.873 1.00 90.81 84 SER A N 1
ATOM 666 C CA . SER A 1 84 ? 14.305 -7.130 -6.375 1.00 90.81 84 SER A CA 1
ATOM 667 C C . SER A 1 84 ? 15.326 -7.454 -5.281 1.00 90.81 84 SER A C 1
ATOM 669 O O . SER A 1 84 ? 15.845 -8.572 -5.248 1.00 90.81 84 SER A O 1
ATOM 671 N N . ALA A 1 85 ? 15.545 -6.532 -4.336 1.00 89.12 85 ALA A N 1
ATOM 672 C CA . ALA A 1 85 ? 16.468 -6.703 -3.214 1.00 89.12 85 ALA A CA 1
ATOM 673 C C . ALA A 1 85 ? 16.148 -7.944 -2.362 1.00 89.12 85 ALA A C 1
ATOM 675 O O . ALA A 1 85 ? 17.058 -8.639 -1.922 1.00 89.12 85 ALA A O 1
ATOM 676 N N . CYS A 1 86 ? 14.865 -8.276 -2.186 1.00 92.06 86 CYS A N 1
ATOM 677 C CA . CYS A 1 86 ? 14.443 -9.464 -1.440 1.00 92.06 86 CYS A CA 1
ATOM 678 C C . CYS A 1 86 ? 13.996 -10.635 -2.330 1.00 92.06 86 CYS A C 1
ATOM 680 O O . CYS A 1 86 ? 13.619 -11.694 -1.832 1.00 92.06 86 CYS A O 1
ATOM 682 N N . ARG A 1 87 ? 14.065 -10.478 -3.657 1.00 92.88 87 ARG A N 1
ATOM 683 C CA . ARG A 1 87 ? 13.748 -11.514 -4.653 1.00 92.88 87 ARG A CA 1
ATOM 684 C C . ARG A 1 87 ? 14.977 -11.909 -5.469 1.00 92.88 87 ARG A C 1
ATOM 686 O O . ARG A 1 87 ? 14.878 -12.147 -6.668 1.00 92.88 87 ARG A O 1
ATOM 693 N N . LYS A 1 88 ? 16.140 -11.990 -4.810 1.00 92.06 88 LYS A N 1
ATOM 694 C CA . LYS A 1 88 ? 17.415 -12.453 -5.396 1.00 92.06 88 LYS A CA 1
ATOM 695 C C . LYS A 1 88 ? 17.787 -11.716 -6.696 1.00 92.06 88 LYS A C 1
ATOM 697 O O . LYS A 1 88 ? 18.284 -12.324 -7.637 1.00 92.06 88 LYS A O 1
ATOM 702 N N . GLY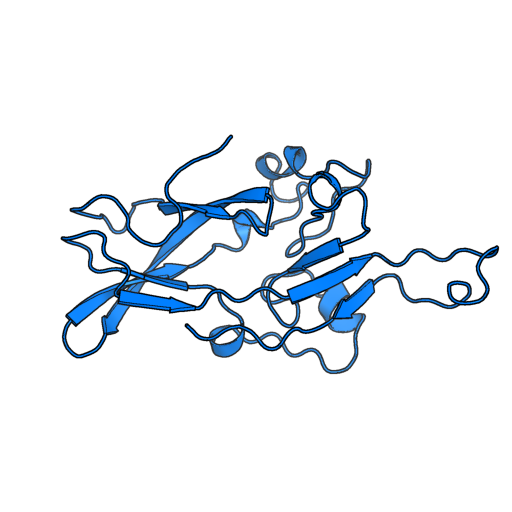 A 1 89 ? 17.502 -10.415 -6.766 1.00 90.75 89 GLY A N 1
ATOM 703 C CA . GLY A 1 89 ? 17.806 -9.576 -7.928 1.00 90.75 89 GLY A CA 1
ATOM 704 C C . GLY A 1 89 ? 16.812 -9.676 -9.090 1.00 90.75 89 GLY A C 1
ATOM 705 O O . GLY A 1 89 ? 16.986 -8.963 -10.076 1.00 90.75 89 GLY A O 1
ATOM 706 N N . ALA A 1 90 ? 15.759 -10.496 -8.997 1.00 91.62 90 ALA A N 1
ATOM 707 C CA . ALA A 1 90 ? 14.733 -10.563 -10.036 1.00 91.62 90 ALA A CA 1
ATOM 708 C C . ALA A 1 90 ? 14.041 -9.192 -10.211 1.00 91.62 90 ALA A C 1
ATOM 710 O O . ALA A 1 90 ? 13.729 -8.549 -9.204 1.00 91.62 90 ALA A O 1
ATOM 711 N N . PRO A 1 91 ? 13.755 -8.734 -11.448 1.00 89.69 91 PRO A N 1
ATOM 712 C CA . PRO A 1 91 ? 13.193 -7.406 -11.726 1.00 89.69 91 PRO A CA 1
ATOM 713 C C . PRO A 1 91 ? 11.681 -7.330 -11.434 1.00 89.69 91 PRO A C 1
ATOM 715 O O . PRO A 1 91 ? 10.890 -6.880 -12.259 1.00 89.69 91 PRO A O 1
ATOM 718 N N . ILE A 1 92 ? 11.270 -7.805 -10.258 1.00 91.44 92 ILE A N 1
ATOM 719 C CA . ILE A 1 92 ? 9.876 -7.860 -9.821 1.00 91.44 92 ILE A CA 1
ATOM 720 C C . ILE A 1 92 ? 9.473 -6.520 -9.203 1.00 91.44 92 ILE A C 1
ATOM 722 O O . ILE A 1 92 ? 10.161 -5.973 -8.332 1.00 91.44 92 ILE A O 1
ATOM 726 N N . VAL A 1 93 ? 8.313 -6.035 -9.635 1.00 91.56 93 VAL A N 1
ATOM 727 C CA . VAL A 1 93 ? 7.659 -4.817 -9.164 1.00 91.56 93 VAL A CA 1
ATOM 728 C C . VAL A 1 93 ? 6.257 -5.170 -8.688 1.00 91.56 93 VAL A C 1
ATOM 730 O O . VAL A 1 93 ? 5.483 -5.774 -9.425 1.00 91.56 93 VAL A O 1
ATOM 733 N N . LEU A 1 94 ? 5.907 -4.787 -7.466 1.00 93.94 94 LEU A N 1
ATOM 734 C CA . LEU A 1 94 ? 4.571 -5.005 -6.917 1.00 93.94 94 LEU A CA 1
ATOM 735 C C . LEU A 1 94 ? 3.741 -3.723 -6.978 1.00 93.94 94 LEU A C 1
ATOM 737 O O . LEU A 1 94 ? 4.269 -2.626 -6.803 1.00 93.94 94 LEU A O 1
ATOM 741 N N . SER A 1 95 ? 2.442 -3.876 -7.213 1.00 94.25 95 SER A N 1
ATOM 742 C CA . SER A 1 95 ? 1.451 -2.795 -7.204 1.00 94.25 95 SER A CA 1
ATOM 743 C C . SER A 1 95 ? 0.113 -3.301 -6.664 1.00 94.25 95 SER A C 1
ATOM 745 O O . SER A 1 95 ? -0.064 -4.503 -6.450 1.00 94.25 95 SER A O 1
ATOM 747 N N . SER A 1 96 ? -0.868 -2.416 -6.501 1.00 95.12 96 SER A N 1
ATOM 748 C CA . SER A 1 96 ? -2.270 -2.849 -6.411 1.00 95.12 96 SER A CA 1
ATOM 749 C C . SER A 1 96 ? -2.760 -3.342 -7.785 1.00 95.12 96 SER A C 1
ATOM 751 O O . SER A 1 96 ? -2.190 -2.948 -8.815 1.00 95.12 96 SER A O 1
ATOM 753 N N . PRO A 1 97 ? -3.809 -4.185 -7.852 1.00 95.25 97 PRO A N 1
ATOM 754 C CA . PRO A 1 97 ? -4.357 -4.635 -9.127 1.00 95.25 97 PRO A CA 1
ATOM 755 C C . PRO A 1 97 ? -4.800 -3.486 -10.030 1.00 95.25 97 PRO A C 1
ATOM 757 O O . PRO A 1 97 ? -5.331 -2.471 -9.574 1.00 95.25 97 PRO A O 1
ATOM 760 N N . HIS A 1 98 ? -4.536 -3.656 -11.324 1.00 94.75 98 HIS A N 1
ATOM 761 C CA . HIS A 1 98 ? -4.723 -2.652 -12.371 1.00 94.75 98 HIS A CA 1
ATOM 762 C C . HIS A 1 98 ? -4.068 -1.300 -12.045 1.00 94.75 98 HIS A C 1
ATOM 764 O O . HIS A 1 98 ? -4.562 -0.272 -12.488 1.00 94.75 98 HIS A O 1
ATOM 770 N N . PHE A 1 99 ? -2.988 -1.296 -11.256 1.00 94.75 99 PHE A N 1
ATOM 771 C CA . PHE A 1 99 ? -2.336 -0.081 -10.753 1.00 94.75 99 PHE A CA 1
ATOM 772 C C . PHE A 1 99 ? -3.287 0.869 -10.008 1.00 94.75 99 PHE A C 1
ATOM 774 O O . PHE A 1 99 ? -3.154 2.087 -10.086 1.00 94.75 99 PHE A O 1
ATOM 781 N N . TYR A 1 100 ? -4.252 0.330 -9.256 1.00 96.00 100 TYR A N 1
ATOM 782 C CA . TYR A 1 100 ? -5.056 1.138 -8.335 1.00 96.00 100 TYR A CA 1
ATOM 783 C C . TYR A 1 100 ? -4.158 1.941 -7.369 1.00 96.00 100 TYR A C 1
ATOM 785 O O . TYR A 1 100 ? -3.232 1.386 -6.780 1.00 96.00 100 TYR A O 1
ATOM 793 N N . GLN A 1 101 ? -4.438 3.244 -7.223 1.00 94.44 101 GLN A N 1
ATOM 794 C CA . GLN A 1 101 ? -3.602 4.238 -6.517 1.00 94.44 101 GLN A CA 1
ATOM 795 C C . GLN A 1 101 ? -2.207 4.485 -7.131 1.00 94.44 101 GLN A C 1
ATOM 797 O O . GLN A 1 101 ? -1.356 5.090 -6.482 1.00 94.44 101 GLN A O 1
ATOM 802 N N . GLY A 1 102 ? -1.958 4.030 -8.361 1.00 94.56 102 GLY A N 1
ATOM 803 C CA . GLY A 1 102 ? -0.728 4.311 -9.096 1.00 94.56 102 GLY A CA 1
ATOM 804 C C . GLY A 1 102 ? -0.842 5.434 -10.112 1.00 94.56 102 GLY A C 1
ATOM 805 O O . GLY A 1 102 ? -1.929 5.919 -10.415 1.00 94.56 102 GLY A O 1
ATOM 806 N N . ASP A 1 103 ? 0.319 5.846 -10.617 1.00 94.88 103 ASP A N 1
ATOM 807 C CA . ASP A 1 103 ? 0.436 6.845 -11.678 1.00 94.88 103 ASP A CA 1
ATOM 808 C C . ASP A 1 103 ? -0.296 6.389 -12.952 1.00 94.88 103 ASP A C 1
ATOM 810 O O . ASP A 1 103 ? -0.224 5.220 -13.350 1.00 94.88 103 ASP A O 1
ATOM 814 N N . GLU A 1 104 ? -0.997 7.317 -13.607 1.00 93.25 104 GLU A N 1
ATOM 815 C CA . GLU A 1 104 ? -1.790 7.024 -14.803 1.00 93.25 104 GLU A CA 1
ATOM 816 C C . GLU A 1 104 ? -0.949 6.481 -15.963 1.00 93.25 104 GLU A C 1
ATOM 818 O O . GLU A 1 104 ? -1.477 5.750 -16.803 1.00 93.25 104 GLU A O 1
ATOM 823 N N . GLU A 1 105 ? 0.352 6.789 -16.011 1.00 91.50 105 GLU A N 1
ATOM 824 C CA . GLU A 1 105 ? 1.261 6.227 -17.010 1.00 91.50 105 GLU A CA 1
ATOM 825 C C . GLU A 1 105 ? 1.232 4.694 -16.992 1.00 91.50 105 GLU A C 1
ATOM 827 O O . GLU A 1 105 ? 1.185 4.074 -18.054 1.00 91.50 105 GLU A O 1
ATOM 832 N N . PHE A 1 106 ? 1.175 4.070 -15.811 1.00 91.06 106 PHE A N 1
ATOM 833 C CA . PHE A 1 106 ? 1.142 2.612 -15.698 1.00 91.06 106 PHE A CA 1
ATOM 834 C C . PHE A 1 106 ? -0.157 2.013 -16.242 1.00 91.06 106 PHE A C 1
ATOM 836 O O . PHE A 1 106 ? -0.142 0.959 -16.877 1.00 91.06 106 PHE A O 1
ATOM 843 N N . VAL A 1 107 ? -1.282 2.697 -16.025 1.00 91.81 107 VAL A N 1
ATOM 844 C CA . VAL A 1 107 ? -2.594 2.277 -16.536 1.00 91.81 107 VAL A CA 1
ATOM 845 C C . VAL A 1 107 ? -2.641 2.410 -18.057 1.00 91.81 107 VAL A C 1
ATOM 847 O O . VAL A 1 107 ? -3.131 1.513 -18.736 1.00 91.81 107 VAL A O 1
ATOM 850 N N . ARG A 1 108 ? -2.098 3.504 -18.605 1.00 90.81 108 ARG A N 1
ATOM 851 C CA . ARG A 1 108 ? -2.069 3.769 -20.054 1.00 90.81 108 ARG A CA 1
ATOM 852 C C . ARG A 1 108 ? -1.068 2.889 -20.801 1.00 90.81 108 ARG A C 1
ATOM 854 O O . ARG A 1 108 ? -1.276 2.613 -21.979 1.00 90.81 108 ARG A O 1
ATOM 861 N N . ALA A 1 109 ? -0.006 2.444 -20.131 1.00 87.62 109 ALA A N 1
ATOM 862 C CA . ALA A 1 109 ? 1.020 1.594 -20.726 1.00 87.62 109 ALA A CA 1
ATOM 863 C C . ALA A 1 109 ? 0.508 0.192 -21.092 1.00 87.62 109 ALA A C 1
ATOM 865 O O . ALA A 1 109 ? 1.091 -0.454 -21.956 1.00 87.62 109 ALA A O 1
ATOM 866 N N . VAL A 1 110 ? -0.572 -0.290 -20.465 1.00 85.81 110 VAL A N 1
ATOM 867 C CA . VAL A 1 110 ? -1.092 -1.643 -20.700 1.00 85.81 110 VAL A CA 1
ATOM 868 C C . VAL A 1 110 ? -2.576 -1.599 -21.033 1.00 85.81 110 VAL A C 1
ATOM 870 O O . VAL A 1 110 ? -3.417 -1.193 -20.234 1.00 85.81 110 VAL A O 1
ATOM 873 N N . HIS A 1 111 ? -2.913 -2.074 -22.229 1.00 86.19 111 HIS A N 1
ATOM 874 C CA . HIS A 1 111 ? -4.298 -2.156 -22.672 1.00 86.19 111 HIS A CA 1
ATOM 875 C C . HIS A 1 111 ? -5.124 -3.104 -21.784 1.00 86.19 111 HIS A C 1
ATOM 877 O O . HIS A 1 111 ? -4.684 -4.199 -21.437 1.00 86.19 111 HIS A O 1
ATOM 883 N N . GLY A 1 112 ? -6.351 -2.693 -21.452 1.00 89.00 112 GLY A N 1
ATOM 884 C CA . GLY A 1 112 ? -7.302 -3.492 -20.671 1.00 89.00 112 GLY A CA 1
ATOM 885 C C . GLY A 1 112 ? -7.286 -3.224 -19.164 1.00 89.00 112 GLY A C 1
ATOM 886 O O . GLY A 1 112 ? -8.114 -3.783 -18.443 1.00 89.00 112 GLY A O 1
ATOM 887 N N . LEU A 1 113 ? -6.407 -2.348 -18.666 1.00 90.88 113 LEU A N 1
ATOM 888 C CA . LEU A 1 113 ? -6.392 -2.007 -17.248 1.00 90.88 113 LEU A CA 1
ATOM 889 C C . LEU A 1 113 ? -7.530 -1.049 -16.864 1.00 90.88 113 LEU A C 1
ATOM 891 O O . LEU A 1 113 ? -7.764 -0.045 -17.529 1.00 90.88 113 LEU A O 1
ATOM 895 N N . ARG A 1 114 ? -8.252 -1.365 -15.779 1.00 94.94 114 ARG A N 1
ATOM 896 C CA . ARG A 1 114 ? -9.379 -0.577 -15.262 1.00 94.94 114 ARG A CA 1
ATOM 897 C C . ARG A 1 114 ? -9.310 -0.513 -13.733 1.00 94.94 114 ARG A C 1
ATOM 899 O O . ARG A 1 114 ? -9.930 -1.347 -13.076 1.00 94.94 114 ARG A O 1
ATOM 906 N N . PRO A 1 115 ? -8.528 0.410 -13.147 1.00 95.00 115 PRO A N 1
ATOM 907 C CA . PRO A 1 115 ? -8.456 0.555 -11.699 1.00 95.00 115 PRO A CA 1
ATOM 908 C C . PRO A 1 115 ? -9.851 0.783 -11.101 1.00 95.00 115 PRO A C 1
ATOM 910 O O . PRO A 1 115 ? -10.595 1.645 -11.558 1.00 95.00 115 PRO A O 1
ATOM 913 N N . ASN A 1 116 ? -10.207 0.022 -10.069 1.00 96.31 116 ASN A N 1
ATOM 914 C CA . ASN A 1 116 ? -11.461 0.168 -9.347 1.00 96.31 116 ASN A CA 1
ATOM 915 C C . ASN A 1 116 ? -11.203 -0.096 -7.861 1.00 96.31 116 ASN A C 1
ATOM 917 O O . ASN A 1 116 ? -10.558 -1.083 -7.507 1.00 96.31 116 ASN A O 1
ATOM 921 N N . LYS A 1 117 ? -11.701 0.788 -6.998 1.00 95.38 117 LYS A N 1
ATOM 922 C CA . LYS A 1 117 ? -11.445 0.721 -5.560 1.00 95.38 117 LYS A CA 1
ATOM 923 C C . LYS A 1 117 ? -12.028 -0.553 -4.953 1.00 95.38 117 LYS A C 1
ATOM 925 O O . LYS A 1 117 ? -11.301 -1.331 -4.346 1.00 95.38 117 LYS A O 1
ATOM 930 N N . GLU A 1 118 ? -13.303 -0.829 -5.193 1.00 94.31 118 GLU A N 1
ATOM 931 C CA . GLU A 1 118 ? -14.021 -1.963 -4.606 1.00 94.31 118 GLU A CA 1
ATOM 932 C C . GLU A 1 118 ? -13.384 -3.315 -4.984 1.00 94.31 118 GLU A C 1
ATOM 934 O O . GLU A 1 118 ? -13.340 -4.256 -4.181 1.00 94.31 118 GLU A O 1
ATOM 939 N N . MET A 1 119 ? -12.841 -3.412 -6.199 1.00 94.06 119 MET A N 1
ATOM 940 C CA . MET A 1 119 ? -12.225 -4.621 -6.747 1.00 94.06 119 MET A CA 1
ATOM 941 C C . MET A 1 119 ? -10.723 -4.735 -6.506 1.00 94.06 119 MET A C 1
ATOM 943 O O . MET A 1 119 ? -10.221 -5.860 -6.510 1.00 94.06 119 MET A O 1
ATOM 947 N N . HIS A 1 120 ? -9.999 -3.638 -6.270 1.00 95.31 120 HIS A N 1
ATOM 948 C CA . HIS A 1 120 ? -8.531 -3.654 -6.204 1.00 95.31 120 HIS A CA 1
ATOM 949 C C . HIS A 1 120 ? -7.948 -3.121 -4.894 1.00 95.31 120 HIS A C 1
ATOM 951 O O . HIS A 1 120 ? -6.750 -3.278 -4.667 1.00 95.31 120 HIS A O 1
ATOM 957 N N . GLU A 1 121 ? -8.758 -2.561 -3.994 1.00 95.88 121 GLU A N 1
ATOM 958 C CA . GLU A 1 121 ? -8.264 -2.130 -2.688 1.00 95.88 121 GLU A CA 1
ATOM 959 C C . GLU A 1 121 ? -7.837 -3.320 -1.818 1.00 95.88 121 GLU A C 1
ATOM 961 O O . GLU A 1 121 ? -8.444 -4.401 -1.852 1.00 95.88 121 GLU A O 1
ATOM 966 N N . THR A 1 122 ? -6.800 -3.085 -1.015 1.00 96.19 122 THR A N 1
ATOM 967 C CA . THR A 1 122 ? -6.444 -3.943 0.112 1.00 96.19 122 THR A CA 1
ATOM 968 C C . THR A 1 122 ? -7.025 -3.349 1.392 1.00 96.19 122 THR A C 1
ATOM 970 O O . THR A 1 122 ? -6.784 -2.176 1.689 1.00 96.19 122 THR A O 1
ATOM 973 N N . PHE A 1 123 ? -7.771 -4.151 2.154 1.00 97.56 123 PHE A N 1
ATOM 974 C CA . PHE A 1 123 ? -8.425 -3.713 3.389 1.00 97.56 123 PHE A CA 1
ATOM 975 C C . PHE A 1 123 ? -8.392 -4.785 4.483 1.00 97.56 123 PHE A C 1
ATOM 977 O O . PHE A 1 123 ? -8.275 -5.982 4.202 1.00 97.56 123 PHE A O 1
ATOM 984 N N . LEU A 1 124 ? -8.562 -4.330 5.723 1.00 98.12 124 LEU A N 1
ATOM 985 C CA . LEU A 1 124 ? -8.754 -5.137 6.924 1.00 98.12 124 LEU A CA 1
ATOM 986 C C . LEU A 1 124 ? -9.995 -4.629 7.664 1.00 98.12 124 LEU A C 1
ATOM 988 O O . LEU A 1 124 ? -10.061 -3.455 8.011 1.00 98.12 124 LEU A O 1
ATOM 992 N N . ASP A 1 125 ? -10.965 -5.496 7.922 1.00 98.38 125 ASP A N 1
ATOM 993 C CA . ASP A 1 125 ? -12.110 -5.204 8.779 1.00 98.38 125 ASP A CA 1
ATOM 994 C C . ASP A 1 125 ? -11.855 -5.833 10.154 1.00 98.38 125 ASP A C 1
ATOM 996 O O . ASP A 1 125 ? -11.780 -7.057 10.284 1.00 98.38 125 ASP A O 1
ATOM 1000 N N . ILE A 1 126 ? -11.692 -4.994 11.175 1.00 98.44 126 ILE A N 1
ATOM 1001 C CA . ILE A 1 126 ? -11.146 -5.384 12.480 1.00 98.44 126 ILE A CA 1
ATOM 1002 C C . ILE A 1 126 ? -12.171 -5.109 13.575 1.00 98.44 126 ILE A C 1
ATOM 1004 O O . ILE A 1 126 ? -12.767 -4.031 13.617 1.00 98.44 126 ILE A O 1
ATOM 1008 N N . HIS A 1 127 ? -12.374 -6.066 14.478 1.00 98.00 127 HIS A N 1
ATOM 1009 C CA . HIS A 1 127 ? -13.200 -5.854 15.659 1.00 98.00 127 HIS A CA 1
ATOM 1010 C C . HIS A 1 127 ? -12.452 -4.949 16.659 1.00 98.00 127 HIS A C 1
ATOM 1012 O O . HIS A 1 127 ? -11.398 -5.344 17.168 1.00 98.00 127 HIS A O 1
ATOM 1018 N N . PRO A 1 128 ? -12.960 -3.741 16.969 1.00 97.25 128 PRO A N 1
ATOM 1019 C CA . PRO A 1 128 ? -12.165 -2.704 17.631 1.00 97.25 128 PRO A CA 1
ATOM 1020 C C . PRO A 1 128 ? -11.786 -3.043 19.076 1.00 97.25 128 PRO A C 1
ATOM 1022 O O . PRO A 1 128 ? -10.720 -2.651 19.537 1.00 97.25 128 PRO A O 1
ATOM 1025 N N . LEU A 1 129 ? -12.626 -3.797 19.792 1.00 97.44 129 LEU A N 1
ATOM 1026 C CA . LEU A 1 129 ? -12.361 -4.147 21.189 1.00 97.44 129 LEU A CA 1
ATOM 1027 C C . LEU A 1 129 ? -11.260 -5.206 21.318 1.00 97.44 129 LEU A C 1
ATOM 1029 O O . LEU A 1 129 ? -10.431 -5.122 22.215 1.00 97.44 129 LEU A O 1
ATOM 1033 N N . THR A 1 130 ? -11.248 -6.195 20.422 1.00 97.31 130 THR A N 1
ATOM 1034 C CA . THR A 1 130 ? -10.375 -7.379 20.524 1.00 97.31 130 THR A CA 1
ATOM 1035 C C . THR A 1 130 ? -9.148 -7.310 19.618 1.00 97.31 130 THR A C 1
ATOM 1037 O O . THR A 1 130 ? -8.230 -8.108 19.789 1.00 97.31 130 THR A O 1
ATOM 1040 N N . GLY A 1 131 ? -9.140 -6.409 18.630 1.00 97.38 131 GLY A N 1
ATOM 1041 C CA . GLY A 1 131 ? -8.088 -6.317 17.616 1.00 97.38 131 GLY A CA 1
ATOM 1042 C C . GLY A 1 131 ? -8.085 -7.478 16.612 1.00 97.38 131 GLY A C 1
ATOM 1043 O O . GLY A 1 131 ? -7.147 -7.607 15.825 1.00 97.38 131 GLY A O 1
ATOM 1044 N N . LEU A 1 132 ? -9.115 -8.332 16.623 1.00 97.62 132 LEU A N 1
ATOM 1045 C CA . LEU A 1 132 ? -9.230 -9.476 15.716 1.00 97.62 132 LEU A CA 1
ATOM 1046 C C . LEU A 1 132 ? -9.625 -9.024 14.310 1.00 97.62 132 LEU A C 1
ATOM 1048 O O . LEU A 1 132 ? -10.590 -8.275 14.139 1.00 97.62 132 LEU A O 1
ATOM 1052 N N . VAL A 1 133 ? -8.905 -9.514 13.301 1.00 97.88 133 VAL A N 1
ATOM 1053 C CA . VAL A 1 133 ? -9.250 -9.294 11.894 1.00 97.88 133 VAL A CA 1
ATOM 1054 C C . VAL A 1 133 ? -10.387 -10.240 11.516 1.00 97.88 133 VAL A C 1
ATOM 1056 O O . VAL A 1 133 ? -10.211 -11.451 11.453 1.00 97.88 133 VAL A O 1
ATOM 1059 N N . MET A 1 134 ? -11.569 -9.676 11.276 1.00 97.12 134 MET A N 1
ATOM 1060 C CA . MET A 1 134 ? -12.804 -10.424 11.015 1.00 97.12 134 MET A CA 1
ATOM 1061 C C . MET A 1 134 ? -12.981 -10.747 9.530 1.00 97.12 134 MET A C 1
ATOM 1063 O O . MET A 1 134 ? -13.552 -11.772 9.171 1.00 97.12 134 MET A O 1
ATOM 1067 N N . ARG A 1 135 ? -12.531 -9.843 8.657 1.00 97.06 135 ARG A N 1
ATOM 1068 C CA . ARG A 1 135 ? -12.553 -9.998 7.200 1.00 97.06 135 ARG A CA 1
ATOM 1069 C C . ARG A 1 135 ? -11.384 -9.224 6.613 1.00 97.06 135 ARG A C 1
ATOM 1071 O O . ARG A 1 135 ? -11.132 -8.096 7.019 1.00 97.06 135 ARG A O 1
ATOM 1078 N N . ALA A 1 136 ? -10.695 -9.792 5.636 1.00 96.12 136 ALA A N 1
ATOM 1079 C CA . ALA A 1 136 ? -9.580 -9.135 4.973 1.00 96.1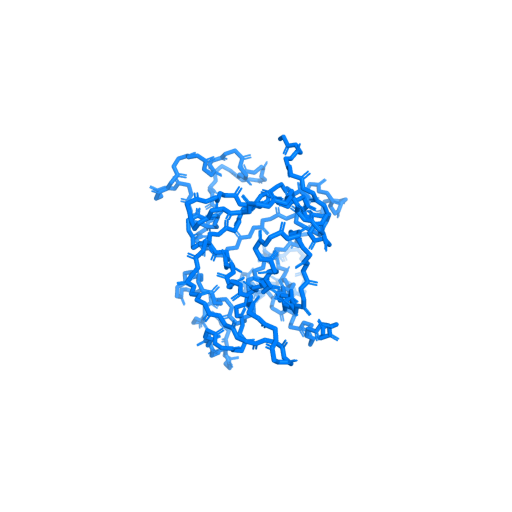2 136 ALA A CA 1
ATOM 1080 C C . ALA A 1 136 ? -9.658 -9.344 3.464 1.00 96.12 136 ALA A C 1
ATOM 1082 O O . ALA A 1 136 ? -10.225 -10.314 2.976 1.00 96.12 136 ALA A O 1
ATOM 1083 N N . SER A 1 137 ? -9.059 -8.429 2.715 1.00 95.38 137 SER A N 1
ATOM 1084 C CA . SER A 1 137 ? -8.806 -8.618 1.293 1.00 95.38 137 SER A CA 1
ATOM 1085 C C . SER A 1 137 ? -7.412 -8.103 1.015 1.00 95.38 137 SER A C 1
ATOM 1087 O O . SER A 1 137 ? -7.201 -6.896 0.974 1.00 95.38 137 SER A O 1
ATOM 1089 N N . LYS A 1 138 ? -6.452 -9.012 0.843 1.00 93.25 138 LYS A N 1
ATOM 1090 C CA . LYS A 1 138 ? -5.091 -8.676 0.426 1.00 93.25 138 LYS A CA 1
ATOM 1091 C C . LYS A 1 138 ? -4.999 -8.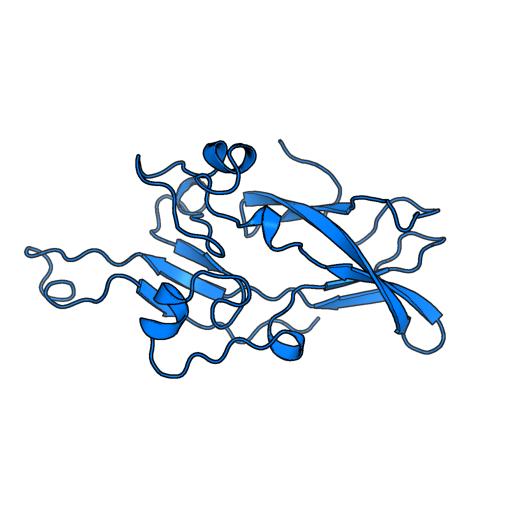798 -1.088 1.00 93.25 138 LYS A C 1
ATOM 1093 O O . LYS A 1 138 ? -5.133 -9.890 -1.633 1.00 93.25 138 LYS A O 1
ATOM 1098 N N . ARG A 1 139 ? -4.758 -7.681 -1.767 1.00 92.50 139 ARG A N 1
ATOM 1099 C CA . ARG A 1 139 ? -4.712 -7.607 -3.227 1.00 92.50 139 ARG A CA 1
ATOM 1100 C C . ARG A 1 139 ? -3.394 -7.006 -3.684 1.00 92.50 139 ARG A C 1
ATOM 1102 O O . ARG A 1 139 ? -3.103 -5.847 -3.413 1.00 92.50 139 ARG A O 1
ATOM 1109 N N . LEU A 1 140 ? -2.612 -7.818 -4.384 1.00 92.56 140 LEU A N 1
ATOM 1110 C CA . LEU A 1 140 ? -1.321 -7.452 -4.952 1.00 92.56 140 LEU A CA 1
ATOM 1111 C C . LEU A 1 140 ? -1.288 -7.893 -6.413 1.00 92.56 140 LEU A C 1
ATOM 1113 O O . LEU A 1 140 ? -1.840 -8.933 -6.760 1.00 92.56 140 LEU A O 1
ATOM 1117 N N . GLN A 1 141 ? -0.616 -7.111 -7.243 1.00 93.44 141 GLN A N 1
ATOM 1118 C CA . GLN A 1 141 ? -0.310 -7.422 -8.631 1.00 93.44 141 GLN A CA 1
ATOM 1119 C C . GLN A 1 141 ? 1.202 -7.528 -8.791 1.00 93.44 141 GLN A C 1
ATOM 1121 O O . GLN A 1 141 ? 1.955 -6.704 -8.265 1.00 93.44 141 GLN A O 1
ATOM 1126 N N . ILE A 1 142 ? 1.628 -8.560 -9.514 1.00 93.06 142 ILE A N 1
ATOM 1127 C CA . ILE A 1 142 ? 3.028 -8.808 -9.834 1.00 93.06 142 ILE A CA 1
ATOM 1128 C C . ILE A 1 142 ? 3.303 -8.217 -11.214 1.00 93.06 142 ILE A C 1
ATOM 1130 O O . ILE A 1 142 ? 2.587 -8.457 -12.180 1.00 93.06 142 ILE A O 1
ATOM 1134 N N . ASN A 1 143 ? 4.360 -7.433 -11.320 1.00 91.69 143 ASN A N 1
ATOM 1135 C CA . ASN A 1 143 ? 4.815 -6.842 -12.566 1.00 91.69 143 ASN A CA 1
ATOM 1136 C C . ASN A 1 143 ? 6.309 -7.136 -12.730 1.00 91.69 143 ASN A C 1
ATOM 1138 O O . ASN A 1 143 ? 7.019 -7.411 -11.759 1.00 91.69 143 ASN A O 1
ATOM 1142 N N . VAL A 1 144 ? 6.785 -7.072 -13.965 1.00 90.50 144 VAL A N 1
ATOM 1143 C CA . VAL A 1 144 ? 8.187 -7.240 -14.338 1.00 90.50 144 VAL A CA 1
ATOM 1144 C C . VAL A 1 144 ? 8.659 -5.947 -14.996 1.00 90.50 144 VAL A C 1
ATOM 1146 O O . VAL A 1 144 ? 8.064 -5.497 -15.976 1.00 90.50 144 VAL A O 1
ATOM 1149 N N . ASP A 1 145 ? 9.720 -5.347 -14.453 1.00 87.88 145 ASP A N 1
ATOM 1150 C CA . ASP A 1 145 ? 10.391 -4.181 -15.045 1.00 87.88 145 ASP A CA 1
ATOM 1151 C C . ASP A 1 145 ? 11.277 -4.656 -16.203 1.00 87.88 145 ASP A C 1
ATOM 1153 O O . ASP A 1 145 ? 12.342 -5.251 -16.006 1.00 87.88 145 ASP A O 1
ATOM 1157 N N . LEU A 1 146 ? 10.794 -4.452 -17.424 1.00 87.44 146 LEU A N 1
ATOM 1158 C CA . LEU A 1 146 ? 11.440 -4.876 -18.657 1.00 87.44 146 LEU A CA 1
ATOM 1159 C C . LEU A 1 146 ? 12.260 -3.716 -19.211 1.00 87.44 146 LEU A C 1
ATOM 1161 O O . LEU A 1 146 ? 11.780 -2.603 -19.408 1.00 87.44 146 LEU A O 1
ATOM 1165 N N . LYS A 1 147 ? 13.529 -3.980 -19.505 1.00 85.50 147 LYS A N 1
ATOM 1166 C CA . LYS A 1 147 ? 14.413 -2.997 -20.131 1.00 85.50 147 LYS A CA 1
ATOM 1167 C C . LYS A 1 147 ? 14.727 -3.443 -21.540 1.00 85.50 147 LYS A C 1
ATOM 1169 O O . LYS A 1 147 ? 15.056 -4.609 -21.765 1.00 85.50 147 LYS A O 1
ATOM 1174 N N . ARG A 1 148 ? 14.667 -2.492 -22.474 1.00 88.31 148 ARG A N 1
ATOM 1175 C CA . ARG A 1 148 ? 15.153 -2.716 -23.829 1.00 88.31 148 ARG A CA 1
ATOM 1176 C C . ARG A 1 148 ? 16.607 -3.172 -23.764 1.00 88.31 148 ARG A C 1
ATOM 1178 O O . ARG A 1 148 ? 17.426 -2.564 -23.075 1.00 88.31 148 ARG A O 1
ATOM 1185 N N . ASN A 1 149 ? 16.915 -4.238 -24.489 1.00 89.00 149 ASN A N 1
ATOM 1186 C CA . ASN A 1 149 ? 18.269 -4.757 -24.589 1.00 89.00 149 ASN A CA 1
ATOM 1187 C C . ASN A 1 149 ? 18.537 -5.197 -26.027 1.00 89.00 149 ASN A C 1
ATOM 1189 O O . ASN A 1 149 ? 18.003 -6.205 -26.481 1.00 89.00 149 ASN A O 1
ATOM 1193 N N . ASP A 1 150 ? 19.396 -4.460 -26.732 1.00 91.06 150 ASP A N 1
ATOM 1194 C CA . ASP A 1 150 ? 19.680 -4.724 -28.147 1.00 91.06 150 ASP A CA 1
ATOM 1195 C C . ASP A 1 150 ? 20.434 -6.048 -28.376 1.00 91.06 150 ASP A C 1
ATOM 1197 O O . ASP A 1 150 ? 20.419 -6.582 -29.487 1.00 91.06 150 ASP A O 1
ATOM 1201 N N . ARG A 1 151 ? 21.053 -6.617 -27.330 1.00 93.31 151 ARG A N 1
ATOM 1202 C CA . ARG A 1 151 ? 21.736 -7.922 -27.381 1.00 93.31 151 ARG A CA 1
ATOM 1203 C C . ARG A 1 151 ? 20.779 -9.098 -27.196 1.00 93.31 151 ARG A C 1
ATOM 1205 O O . ARG A 1 151 ? 21.093 -10.204 -27.620 1.00 93.31 151 ARG A O 1
ATOM 1212 N N . LEU A 1 152 ? 19.624 -8.875 -26.572 1.00 89.69 152 LEU A N 1
ATOM 1213 C CA . LEU A 1 152 ? 18.614 -9.904 -26.347 1.00 89.69 152 LEU A CA 1
ATOM 1214 C C . LEU A 1 152 ? 17.468 -9.693 -27.332 1.00 89.69 152 LEU A C 1
ATOM 1216 O O . LEU A 1 152 ? 16.635 -8.816 -27.135 1.00 89.69 152 LEU A O 1
ATOM 1220 N N . THR A 1 153 ? 17.399 -10.513 -28.385 1.00 90.19 153 THR A N 1
ATOM 1221 C CA . THR A 1 153 ? 16.409 -10.356 -29.469 1.00 90.19 153 THR A CA 1
ATOM 1222 C C . THR A 1 153 ? 14.969 -10.246 -28.954 1.00 90.19 153 THR A C 1
ATOM 1224 O O . THR A 1 153 ? 14.212 -9.422 -29.459 1.00 90.19 153 THR A O 1
ATOM 1227 N N . LEU A 1 154 ? 14.620 -10.991 -27.896 1.00 87.31 154 LEU A N 1
ATOM 1228 C CA . LEU A 1 154 ? 13.296 -10.953 -27.257 1.00 87.31 154 LEU A CA 1
ATOM 1229 C C . LEU A 1 154 ? 12.956 -9.605 -26.593 1.00 87.31 154 LEU A C 1
ATOM 1231 O O . LEU A 1 154 ? 11.783 -9.290 -26.429 1.00 87.31 154 LEU A O 1
ATOM 1235 N N . LEU A 1 155 ? 13.958 -8.808 -26.208 1.00 89.25 155 LEU A N 1
ATOM 1236 C CA . LEU A 1 155 ? 13.782 -7.532 -25.503 1.00 89.25 155 LEU A CA 1
ATOM 1237 C C . LEU A 1 155 ? 14.073 -6.309 -26.385 1.00 89.25 155 LEU A C 1
ATOM 1239 O O . LEU A 1 155 ? 14.087 -5.187 -25.881 1.00 89.25 155 LEU A O 1
ATOM 1243 N N . LYS A 1 156 ? 14.299 -6.484 -27.694 1.00 89.06 156 LYS A N 1
ATOM 1244 C CA . LYS A 1 156 ? 14.603 -5.367 -28.610 1.00 89.06 156 LYS A CA 1
ATOM 1245 C C . LYS A 1 156 ? 13.465 -4.350 -28.709 1.00 89.06 156 LYS A C 1
ATOM 1247 O O . LYS A 1 156 ? 13.720 -3.151 -28.706 1.00 89.06 156 LYS A O 1
ATOM 1252 N N . ASN A 1 157 ? 12.224 -4.835 -28.744 1.00 86.62 157 ASN A N 1
ATOM 1253 C CA . ASN A 1 157 ? 11.021 -4.025 -28.973 1.00 86.62 157 ASN A CA 1
ATOM 1254 C C . ASN A 1 157 ? 10.043 -4.089 -27.790 1.00 86.62 157 ASN A C 1
ATOM 1256 O O . ASN A 1 157 ? 8.830 -4.010 -27.972 1.00 86.62 157 ASN A O 1
ATOM 1260 N N . VAL A 1 158 ? 10.560 -4.299 -26.579 1.00 84.56 158 VAL A N 1
ATOM 1261 C CA . VAL A 1 158 ? 9.723 -4.468 -25.390 1.00 84.56 158 VAL A CA 1
ATOM 1262 C C . VAL A 1 158 ? 9.316 -3.116 -24.807 1.00 84.56 158 VAL A C 1
ATOM 1264 O O . VAL A 1 158 ? 10.121 -2.185 -24.742 1.00 84.56 158 VAL A O 1
ATOM 1267 N N . GLN A 1 159 ? 8.065 -3.014 -24.361 1.00 75.38 159 GLN A N 1
ATOM 1268 C CA . GLN 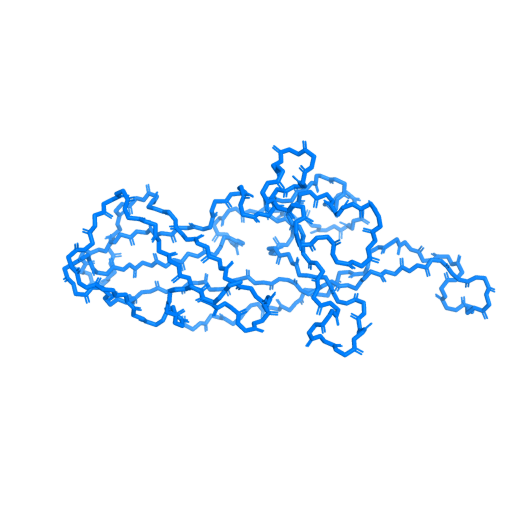A 1 159 ? 7.636 -1.901 -23.520 1.00 75.38 159 GLN A CA 1
ATOM 1269 C C . GLN A 1 159 ? 8.173 -2.073 -22.097 1.00 75.38 159 GLN A C 1
ATOM 1271 O O . GLN A 1 159 ? 8.453 -3.186 -21.656 1.00 75.38 159 GLN A O 1
ATOM 1276 N N . ARG A 1 160 ? 8.324 -0.959 -21.372 1.00 71.94 160 ARG A N 1
ATOM 1277 C CA . ARG A 1 160 ? 9.046 -0.931 -20.092 1.00 71.94 160 ARG A CA 1
ATOM 1278 C C . ARG A 1 160 ? 8.439 -1.823 -19.000 1.00 71.94 160 ARG A C 1
ATOM 1280 O O . ARG A 1 160 ? 9.158 -2.284 -18.124 1.00 71.94 160 ARG A O 1
ATOM 1287 N N . TYR A 1 161 ? 7.138 -2.099 -19.039 1.00 67.75 161 TYR A N 1
ATOM 1288 C CA . TYR A 1 161 ? 6.466 -2.858 -17.984 1.00 67.75 161 TYR A CA 1
ATOM 1289 C C . TYR A 1 161 ? 5.704 -4.052 -18.551 1.00 67.75 161 TYR A C 1
ATOM 1291 O O . TYR A 1 161 ? 4.805 -3.895 -19.374 1.00 67.75 161 TYR A O 1
ATOM 1299 N N . GLY A 1 162 ? 6.046 -5.250 -18.075 1.00 68.81 162 GLY A N 1
ATOM 1300 C CA . GLY A 1 162 ? 5.236 -6.451 -18.250 1.00 68.81 162 GLY A CA 1
ATOM 1301 C C . GLY A 1 162 ? 4.341 -6.647 -17.032 1.00 68.81 162 GLY A C 1
ATOM 1302 O O . GLY A 1 162 ? 4.839 -6.762 -15.915 1.00 68.81 162 GLY A O 1
ATOM 1303 N N . VAL A 1 163 ? 3.025 -6.688 -17.220 1.00 70.38 163 VAL A N 1
ATOM 1304 C CA . VAL A 1 163 ? 2.069 -6.894 -16.123 1.00 70.38 163 VAL A CA 1
ATOM 1305 C C . VAL A 1 163 ? 1.647 -8.357 -16.084 1.00 70.38 163 VAL A C 1
ATOM 1307 O O . VAL A 1 163 ? 1.118 -8.873 -17.065 1.00 70.38 163 VAL A O 1
ATOM 1310 N N . PHE A 1 164 ? 1.833 -9.012 -14.939 1.00 64.56 164 PHE A N 1
ATOM 1311 C CA . PHE A 1 164 ? 1.342 -10.363 -14.679 1.00 64.56 164 PHE A CA 1
ATOM 1312 C C . PHE A 1 164 ? 0.273 -10.293 -13.592 1.00 64.56 164 PHE A C 1
ATOM 1314 O O . PHE A 1 164 ? 0.548 -10.328 -12.391 1.00 64.56 164 PHE A O 1
ATOM 1321 N N . GLN A 1 165 ? -0.984 -10.178 -14.013 1.00 56.84 165 GLN A N 1
ATOM 1322 C CA . GLN A 1 165 ? -2.090 -10.205 -13.065 1.00 56.84 165 GLN A CA 1
ATOM 1323 C C . GLN A 1 165 ? -2.251 -11.624 -12.519 1.00 56.84 165 GLN A C 1
ATOM 1325 O O . GLN A 1 165 ? -2.755 -12.507 -13.209 1.00 56.84 165 GLN A O 1
ATOM 1330 N N . SER A 1 166 ? -1.828 -11.857 -11.275 1.00 49.44 166 SER A N 1
ATOM 1331 C CA . SER A 1 166 ? -2.309 -13.019 -10.541 1.00 49.44 166 SER A CA 1
ATOM 1332 C C . SER A 1 166 ? -3.727 -12.714 -10.062 1.00 49.44 166 SER A C 1
ATOM 1334 O O . SER A 1 166 ? -3.994 -11.686 -9.438 1.00 49.44 166 SER A O 1
ATOM 1336 N N . SER A 1 167 ? -4.673 -13.593 -10.382 1.00 46.47 167 SER A N 1
ATOM 1337 C CA . SER A 1 167 ? -6.002 -13.572 -9.778 1.00 46.47 167 SER A CA 1
ATOM 1338 C C . SER A 1 167 ? -5.837 -13.700 -8.261 1.00 46.47 167 SER A C 1
ATOM 1340 O O . SER A 1 167 ? -5.314 -14.706 -7.779 1.00 46.47 167 SER A O 1
ATOM 1342 N N . GLY A 1 168 ? -6.199 -12.648 -7.522 1.00 45.72 168 GLY A N 1
ATOM 1343 C CA . GLY A 1 168 ? -5.929 -12.536 -6.089 1.00 45.72 168 GLY A CA 1
ATOM 1344 C C . GLY A 1 168 ? -6.483 -13.703 -5.266 1.00 45.72 168 GLY A C 1
ATOM 1345 O O . GLY A 1 168 ? -7.544 -14.250 -5.563 1.00 45.72 168 GLY A O 1
ATOM 1346 N N . LEU A 1 169 ? -5.774 -14.055 -4.192 1.00 39.53 169 LEU A N 1
ATOM 1347 C CA . LEU A 1 169 ? -6.250 -15.005 -3.190 1.00 39.53 169 LEU A CA 1
ATOM 1348 C C . LEU A 1 169 ? -7.345 -14.320 -2.352 1.00 39.53 169 LEU A C 1
ATOM 1350 O O . LEU A 1 169 ? -7.044 -13.460 -1.524 1.00 39.53 169 LEU A O 1
ATOM 1354 N N . LYS A 1 170 ? -8.618 -14.679 -2.556 1.00 37.72 170 LYS A N 1
ATOM 1355 C CA . LYS A 1 170 ? -9.656 -14.424 -1.547 1.00 37.72 170 LYS A CA 1
ATOM 1356 C C . LYS A 1 170 ? -9.443 -15.448 -0.429 1.00 37.72 170 LYS A C 1
ATOM 1358 O O . LYS A 1 170 ? -9.599 -16.640 -0.679 1.00 37.72 170 LYS A O 1
ATOM 1363 N N . LYS A 1 171 ? -9.027 -14.994 0.751 1.00 36.66 171 LYS A N 1
ATOM 1364 C CA . LYS A 1 171 ? -9.099 -15.772 1.992 1.00 36.66 171 LYS A CA 1
ATOM 1365 C C . LYS A 1 171 ? -10.198 -15.190 2.858 1.00 36.66 171 LYS A C 1
ATOM 1367 O O . LYS A 1 171 ? -10.309 -13.944 2.860 1.00 36.66 171 LYS A O 1
#